Protein AF-A0A319D2I2-F1 (afdb_monomer)

Sequence (141 aa):
MMATMSGKRLFSTCRPLWHDNPLGLPRSGTPPSFPRRRGLPEKRKIRDVKKVVAVSSAKGGVGKSTIAVNLALAFARRGIRTGILDTDIFGPSIPTLLNLSGEPRLDDSALPPIPPSYPIPKSHPLSPPSPSLPQRNTHQT

Mean predicted aligned error: 19.26 Å

Foldseek 3Di:
DDDDDDDDDDDDPDDPPDDDDPPPFDPDDDGPPDPPPPDDPDDDDDPPDPDDDDQDDPDPPPCRLVVQLVVQLVCLLVVHPGDDDDPDPPDCTNCNVQVFDDDQDDDPPDGDDGDGPDDRPDDDPPDPPDPDDPDPPPDDD

Secondary structure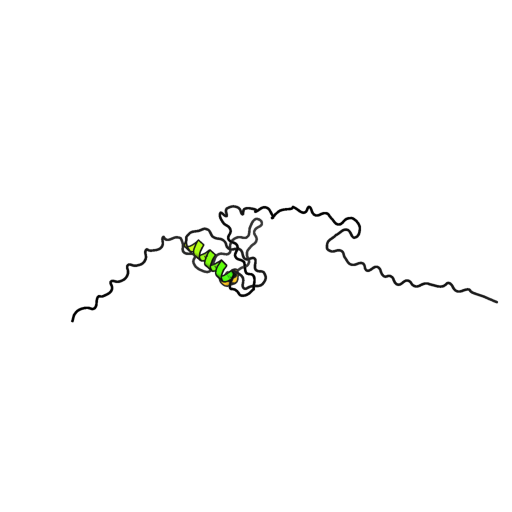 (DSSP, 8-state):
---PPPP--------------TT---SSSSPP------SSPP-PPPTT-S-------SSTTS-HHHHHHHHHHHHHHTT---------TTSS-HHHHTT--S----BTTB-PPPPPSS--------PPPPPPPP-------

Organism: NCBI:txid1448320

Radius of gyration: 33.55 Å; Cα contacts (8 Å, |Δi|>4): 54; chains: 1; bounding box: 44×50×142 Å

InterPro domains:
  IPR027417 P-loop containing nucleoside triphosphate hydrolase [G3DSA:3.40.50.300] (39-136)
  IPR027417 P-loop containing nucleoside triphosphate hydrolase [SSF52540] (50-116)
  IPR033756 Flagellum site-determining protein YlxH/ Fe-S cluster assembling factor NBP35 [PF10609] (49-113)
  IPR044304 Iron-sulfur protein NUBPL-like [PTHR42961] (31-109)

pLDDT: mean 70.35, std 15.71, range [40.59, 94.56]

Solvent-accessible surface area (backbone atoms only — not comparable to full-atom values): 10583 Å² total; per-residue (Å²): 139,88,83,87,82,83,82,86,79,82,85,78,88,79,75,82,83,83,69,86,64,94,77,71,68,78,93,70,77,84,75,84,80,70,81,76,71,87,66,80,80,78,85,77,79,59,84,99,55,93,77,85,85,88,87,84,74,98,60,86,89,77,49,64,62,60,51,52,51,52,52,45,50,54,41,41,75,71,71,42,94,66,86,85,83,82,84,68,92,87,58,87,41,61,48,66,80,51,61,48,80,81,79,78,56,75,50,103,86,48,71,62,81,80,75,67,72,59,87,73,80,72,90,63,78,77,74,74,79,76,80,76,76,79,78,77,78,89,72,89,133

Structure (mmCIF, N/CA/C/O backbone):
data_AF-A0A319D2I2-F1
#
_entry.id   AF-A0A319D2I2-F1
#
loop_
_atom_site.group_PDB
_atom_site.id
_atom_site.type_symbol
_atom_site.label_atom_id
_atom_site.label_alt_id
_atom_site.label_comp_id
_atom_site.label_asym_id
_atom_site.label_entity_id
_atom_site.label_seq_id
_atom_site.pdbx_PDB_ins_code
_atom_site.Cartn_x
_atom_site.Cartn_y
_atom_site.Cartn_z
_atom_site.occupancy
_atom_site.B_iso_or_equiv
_atom_site.auth_seq_id
_atom_site.auth_comp_id
_atom_site.auth_asym_id
_atom_site.auth_atom_id
_atom_site.pdbx_PDB_model_num
ATOM 1 N N . MET A 1 1 ? 8.735 19.298 -93.377 1.00 40.59 1 MET A N 1
ATOM 2 C CA . MET A 1 1 ? 9.720 19.709 -92.356 1.00 40.59 1 MET A CA 1
ATOM 3 C C . MET A 1 1 ? 8.950 19.975 -91.063 1.00 40.59 1 MET A C 1
ATOM 5 O O . MET A 1 1 ? 8.310 21.009 -90.950 1.00 40.59 1 MET A O 1
ATOM 9 N N . MET A 1 2 ? 8.868 18.976 -90.175 1.00 43.06 2 MET A N 1
ATOM 10 C CA . MET A 1 2 ? 8.217 19.079 -88.857 1.00 43.06 2 MET A CA 1
ATOM 11 C C . MET A 1 2 ? 9.196 19.702 -87.859 1.00 43.06 2 MET A C 1
ATOM 13 O O . MET A 1 2 ? 10.338 19.257 -87.784 1.00 43.06 2 MET A O 1
ATOM 17 N N . ALA A 1 3 ? 8.735 20.656 -87.054 1.00 44.69 3 ALA A N 1
ATOM 18 C CA . ALA A 1 3 ? 9.414 21.063 -85.830 1.00 44.69 3 ALA A CA 1
ATOM 19 C C . ALA A 1 3 ? 8.401 21.050 -84.678 1.00 44.69 3 ALA A C 1
ATOM 21 O O . ALA A 1 3 ? 7.602 21.965 -84.502 1.00 44.69 3 ALA A O 1
ATOM 22 N N . THR A 1 4 ? 8.415 19.962 -83.915 1.00 49.41 4 THR A N 1
ATOM 23 C CA . THR A 1 4 ? 7.757 19.824 -82.613 1.00 49.41 4 THR A CA 1
ATOM 24 C C . THR A 1 4 ? 8.596 20.522 -81.544 1.00 49.41 4 THR A C 1
ATOM 26 O O . THR A 1 4 ? 9.742 20.133 -81.323 1.00 49.41 4 THR A O 1
ATOM 29 N N . MET A 1 5 ? 8.039 21.518 -80.848 1.00 51.16 5 MET A N 1
ATOM 30 C CA . MET A 1 5 ? 8.652 22.091 -79.644 1.00 51.16 5 MET A CA 1
ATOM 31 C C . MET A 1 5 ? 8.089 21.432 -78.380 1.00 51.16 5 MET A C 1
ATOM 33 O O . MET A 1 5 ? 6.885 21.370 -78.147 1.00 51.16 5 MET A O 1
ATOM 37 N N . SER A 1 6 ? 9.028 20.915 -77.591 1.00 51.00 6 SER A N 1
ATOM 38 C CA . SER A 1 6 ? 8.889 20.097 -76.390 1.00 51.00 6 SER A CA 1
ATOM 39 C C . SER A 1 6 ? 8.367 20.883 -75.180 1.00 51.00 6 SER A C 1
ATOM 41 O O . SER A 1 6 ? 9.011 21.825 -74.718 1.00 51.00 6 SER A O 1
ATOM 43 N N . GLY A 1 7 ? 7.244 20.446 -74.602 1.00 52.62 7 GLY A N 1
ATOM 44 C CA . GLY A 1 7 ? 6.751 20.933 -73.311 1.00 52.62 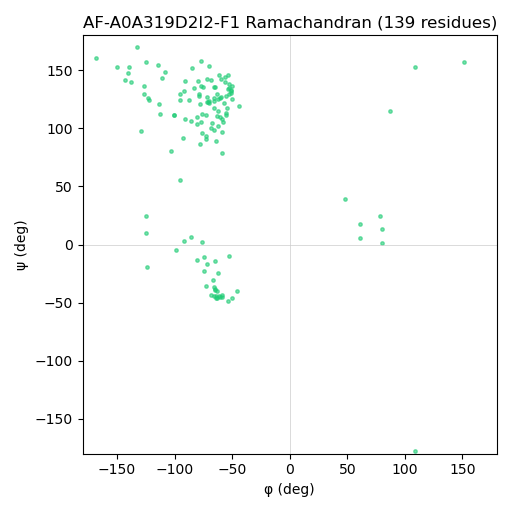7 GLY A CA 1
ATOM 45 C C . GLY A 1 7 ? 7.622 20.438 -72.151 1.00 52.62 7 GLY A C 1
ATOM 46 O O . GLY A 1 7 ? 7.797 19.234 -71.961 1.00 52.62 7 GLY A O 1
ATOM 47 N N . LYS A 1 8 ? 8.170 21.362 -71.356 1.00 59.19 8 LYS A N 1
ATOM 48 C CA . LYS A 1 8 ? 8.938 21.045 -70.142 1.00 59.19 8 LYS A CA 1
ATOM 49 C C . LYS A 1 8 ? 7.980 20.556 -69.050 1.00 59.19 8 LYS A C 1
ATOM 51 O O . LYS A 1 8 ? 7.192 21.340 -68.530 1.00 59.19 8 LYS A O 1
ATOM 56 N N . ARG A 1 9 ? 8.044 19.272 -68.686 1.00 56.75 9 ARG A N 1
ATOM 57 C CA . ARG A 1 9 ? 7.352 18.742 -67.498 1.00 56.75 9 ARG A CA 1
ATOM 58 C C . ARG A 1 9 ? 8.245 18.948 -66.278 1.00 56.75 9 ARG A C 1
ATOM 60 O O . ARG A 1 9 ? 9.247 18.258 -66.121 1.00 56.75 9 ARG A O 1
ATOM 67 N N . LEU A 1 10 ? 7.885 19.902 -65.426 1.00 59.59 10 LEU A N 1
ATOM 68 C CA . LEU A 1 10 ? 8.450 20.024 -64.085 1.00 59.59 10 LEU A CA 1
ATOM 69 C C . LEU A 1 10 ? 7.787 18.964 -63.199 1.00 59.59 10 LEU A C 1
ATOM 71 O O . LEU A 1 10 ? 6.616 19.084 -62.846 1.00 59.59 10 LEU A O 1
ATOM 75 N N . PHE A 1 11 ? 8.521 17.902 -62.876 1.00 57.56 11 PHE A N 1
ATOM 76 C CA . PHE A 1 11 ? 8.106 16.939 -61.861 1.00 57.56 11 PHE A CA 1
ATOM 77 C C . PHE A 1 11 ? 8.337 17.553 -60.476 1.00 57.56 11 PHE A C 1
ATOM 79 O O . PHE A 1 11 ? 9.475 17.768 -60.071 1.00 57.56 11 PHE A O 1
ATOM 86 N N . SER A 1 12 ? 7.251 17.836 -59.755 1.00 59.75 12 SER A N 1
ATOM 87 C CA . SER A 1 12 ? 7.278 18.182 -58.332 1.00 59.75 12 SER A CA 1
ATOM 88 C C . SER A 1 12 ? 6.879 16.950 -57.524 1.00 59.75 12 SER A C 1
ATOM 90 O O . SER A 1 12 ? 5.739 16.492 -57.593 1.00 59.75 12 SER A O 1
ATOM 92 N N . THR A 1 13 ? 7.825 16.379 -56.782 1.00 60.19 13 THR A N 1
ATOM 93 C CA . THR A 1 13 ? 7.612 15.217 -55.907 1.00 60.19 13 THR A CA 1
ATOM 94 C C . THR A 1 13 ? 7.348 15.650 -54.467 1.00 60.19 13 THR A C 1
ATOM 96 O O . THR A 1 13 ? 8.038 15.221 -53.547 1.00 60.19 13 THR A O 1
ATOM 99 N N . CYS A 1 14 ? 6.344 16.493 -54.237 1.00 53.41 14 CYS A N 1
ATOM 100 C CA . CYS A 1 14 ? 5.842 16.724 -52.883 1.00 53.41 14 CYS A CA 1
ATOM 101 C C . CYS A 1 14 ? 4.686 15.756 -52.619 1.00 53.41 14 CYS A C 1
ATOM 103 O O . CYS A 1 14 ? 3.532 16.047 -52.925 1.00 53.41 14 CYS A O 1
ATOM 105 N N . ARG A 1 15 ? 4.992 14.576 -52.065 1.00 54.59 15 ARG A N 1
ATOM 106 C CA . ARG A 1 15 ? 3.963 13.714 -51.468 1.00 54.59 15 ARG A CA 1
ATOM 107 C C . ARG A 1 15 ? 3.476 14.387 -50.178 1.00 54.59 15 ARG A C 1
ATOM 109 O O . ARG A 1 15 ? 4.303 14.604 -49.294 1.00 54.59 15 ARG A O 1
ATOM 116 N N . PRO A 1 16 ? 2.179 14.697 -50.020 1.00 58.34 16 PRO A N 1
ATOM 117 C CA . PRO A 1 16 ? 1.669 15.098 -48.719 1.00 58.34 16 PRO A CA 1
ATOM 118 C C . PRO A 1 16 ? 1.785 13.895 -47.773 1.00 58.34 16 PRO A C 1
ATOM 120 O O . PRO A 1 16 ? 1.208 12.838 -48.024 1.00 58.34 16 PRO A O 1
ATOM 123 N N . LEU A 1 17 ? 2.574 14.033 -46.707 1.00 59.16 17 LEU A N 1
ATOM 124 C CA . LEU A 1 17 ? 2.617 13.071 -45.608 1.00 59.16 17 LEU A CA 1
ATOM 125 C C . LEU A 1 17 ? 1.331 13.229 -44.794 1.00 59.16 17 LEU A C 1
ATOM 127 O O . LEU A 1 17 ? 1.230 14.048 -43.882 1.00 59.16 17 LEU A O 1
ATOM 131 N N . TRP A 1 18 ? 0.316 12.461 -45.179 1.00 57.84 18 TRP A N 1
ATOM 132 C CA . TRP A 1 18 ? -0.878 12.249 -44.376 1.00 57.84 18 TRP A CA 1
ATOM 133 C C . TRP A 1 18 ? -0.516 11.266 -43.267 1.00 57.84 18 TRP A C 1
ATOM 135 O O . TRP A 1 18 ? -0.500 10.059 -43.480 1.00 57.84 18 TRP A O 1
ATOM 145 N N . HIS A 1 19 ? -0.185 11.781 -42.090 1.00 69.25 19 HIS A N 1
ATOM 146 C CA . HIS A 1 19 ? -0.214 10.970 -40.879 1.00 69.25 19 HIS A CA 1
ATOM 147 C C . HIS A 1 19 ? -1.590 11.087 -40.235 1.00 69.25 19 HIS A C 1
ATOM 149 O O . HIS A 1 19 ? -2.191 12.170 -40.216 1.00 69.25 19 HIS A O 1
ATOM 155 N N . ASP A 1 20 ? -2.093 9.974 -39.711 1.00 70.88 20 ASP A N 1
ATOM 156 C CA . ASP A 1 20 ? -3.303 9.979 -38.903 1.00 70.88 20 ASP A CA 1
ATOM 157 C C . ASP A 1 20 ? -3.106 10.870 -37.676 1.00 70.88 20 ASP A C 1
ATOM 159 O O . ASP A 1 20 ? -2.019 10.961 -37.106 1.00 70.88 20 ASP A O 1
ATOM 163 N N . ASN A 1 21 ? -4.162 11.591 -37.304 1.00 71.88 21 ASN A N 1
ATOM 164 C CA . ASN A 1 21 ? -4.186 12.463 -36.136 1.00 71.88 21 ASN A CA 1
ATOM 165 C C . ASN A 1 21 ? -4.964 11.749 -35.021 1.00 71.88 21 ASN A C 1
ATOM 167 O O . ASN A 1 21 ? -6.150 12.039 -34.844 1.00 71.88 21 ASN A O 1
ATOM 171 N N . PRO A 1 22 ? -4.339 10.811 -34.280 1.00 64.00 22 PRO A N 1
ATOM 172 C CA . PRO A 1 22 ? -5.043 9.969 -33.310 1.00 64.00 22 PRO A CA 1
ATOM 173 C C . PRO A 1 22 ? -5.614 10.769 -32.133 1.00 64.00 22 PRO A C 1
ATOM 175 O O . PRO A 1 22 ? -6.443 10.265 -31.386 1.00 64.00 22 PRO A O 1
ATOM 178 N N . LEU A 1 23 ? -5.177 12.020 -31.967 1.00 68.69 23 LEU A N 1
ATOM 179 C CA . LEU A 1 23 ? -5.608 12.912 -30.895 1.00 68.69 23 LEU A CA 1
ATOM 180 C C . LEU A 1 23 ? -6.696 13.902 -31.335 1.00 68.69 23 LEU A C 1
ATOM 182 O O . LEU A 1 23 ? -7.180 14.667 -30.505 1.00 68.69 23 LEU A O 1
ATOM 186 N N . GLY A 1 24 ? -7.060 13.932 -32.623 1.00 67.88 24 GLY A N 1
ATOM 187 C CA . GLY A 1 24 ? -8.126 14.799 -33.138 1.00 67.88 24 GLY A CA 1
ATOM 188 C C . GLY A 1 24 ? -7.879 16.304 -32.964 1.00 67.88 24 GLY A C 1
ATOM 189 O O . GLY A 1 24 ? -8.817 17.092 -33.041 1.00 67.88 24 GLY A O 1
ATOM 190 N N . LEU A 1 25 ? -6.635 16.727 -32.717 1.00 76.00 25 LEU A N 1
ATOM 191 C CA . LEU A 1 25 ? -6.307 18.136 -32.500 1.00 76.00 25 LEU A CA 1
ATOM 192 C C . LEU A 1 25 ? -6.408 18.934 -33.814 1.00 76.00 25 LEU A C 1
ATOM 194 O O . LEU A 1 25 ? -6.024 18.417 -34.866 1.00 76.00 25 LEU A O 1
ATOM 198 N N . PRO A 1 26 ? -6.893 20.188 -33.793 1.00 75.06 26 PRO A N 1
ATOM 199 C CA . PRO A 1 26 ? -6.988 21.001 -35.002 1.00 75.06 26 PRO A CA 1
ATOM 200 C C . PRO A 1 26 ? -5.597 21.214 -35.623 1.00 75.06 26 PRO A C 1
ATOM 202 O O . PRO A 1 26 ? -4.670 21.657 -34.951 1.00 75.06 26 PRO A O 1
ATOM 205 N N . ARG A 1 27 ? -5.447 20.876 -36.914 1.00 69.50 27 ARG A N 1
ATOM 206 C CA . ARG A 1 27 ? -4.170 20.976 -37.659 1.00 69.50 27 ARG A CA 1
ATOM 207 C C . ARG A 1 27 ? -3.763 22.423 -37.968 1.00 69.50 27 ARG A C 1
ATOM 209 O O . ARG A 1 27 ? -2.609 22.677 -38.294 1.00 69.50 27 ARG A O 1
ATOM 216 N N . SER A 1 28 ? -4.700 23.361 -37.869 1.00 74.69 28 SER A N 1
ATOM 217 C CA . SER A 1 28 ? -4.482 24.799 -38.004 1.00 74.69 28 SER A CA 1
ATOM 218 C C . SER A 1 28 ? -5.492 25.566 -37.146 1.00 74.69 28 SER A C 1
ATOM 220 O O . SER A 1 28 ? -6.585 25.070 -36.865 1.00 74.69 28 SER A O 1
ATOM 222 N N . GLY A 1 29 ? -5.113 26.769 -36.711 1.00 73.94 29 GLY A N 1
ATOM 223 C CA . GLY A 1 29 ? -5.906 27.616 -35.816 1.00 73.94 29 GLY A CA 1
ATOM 224 C C . GLY A 1 29 ? -5.323 27.722 -34.406 1.00 73.94 29 GLY A C 1
ATOM 225 O O . GLY A 1 29 ? -4.243 27.209 -34.111 1.00 73.94 29 GLY A O 1
ATOM 226 N N . THR A 1 30 ? -6.034 28.437 -33.535 1.00 72.38 30 THR A N 1
ATOM 227 C CA . THR A 1 30 ? -5.647 28.613 -32.133 1.00 72.38 30 THR A CA 1
ATOM 228 C C . THR A 1 30 ? -5.712 27.257 -31.420 1.00 72.38 30 THR A C 1
ATOM 230 O O . THR A 1 30 ? -6.759 26.607 -31.482 1.00 72.38 30 THR A O 1
ATOM 233 N N . PRO A 1 31 ? -4.641 26.800 -30.744 1.00 72.62 31 PRO A N 1
ATOM 234 C CA . PRO A 1 31 ? -4.680 25.548 -29.997 1.00 72.62 31 PRO A CA 1
ATOM 235 C C . PRO A 1 31 ? -5.822 25.584 -28.970 1.00 72.62 31 PRO A C 1
ATOM 237 O O . PRO A 1 31 ? -6.089 26.652 -28.406 1.00 72.62 31 PRO A O 1
ATOM 240 N N . PRO A 1 32 ? -6.504 24.449 -28.715 1.00 71.00 32 PRO A N 1
ATOM 241 C CA . PRO A 1 32 ? -7.593 24.405 -27.752 1.00 71.00 32 PRO A CA 1
ATOM 242 C C . PRO A 1 32 ? -7.101 24.940 -26.407 1.00 71.00 32 PRO A C 1
ATOM 244 O O . PRO A 1 32 ? -6.169 24.409 -25.798 1.00 71.00 32 PRO A O 1
ATOM 247 N N . SER A 1 33 ? -7.715 26.037 -25.962 1.00 69.94 33 SER A N 1
ATOM 248 C CA . SER A 1 33 ? -7.442 26.615 -24.654 1.00 69.94 33 SER A CA 1
ATOM 249 C C . SER A 1 33 ? -8.076 25.707 -23.613 1.00 69.94 33 SER A C 1
ATOM 251 O O . SER A 1 33 ? -9.263 25.814 -23.301 1.00 69.94 33 SER A O 1
ATOM 253 N N . PHE A 1 34 ? -7.292 24.766 -23.092 1.00 74.38 34 PHE A N 1
ATOM 254 C CA . PHE A 1 34 ? -7.683 24.065 -21.883 1.00 74.38 34 PHE A CA 1
ATOM 255 C C . PHE A 1 34 ? -7.781 25.111 -20.775 1.00 74.38 34 PHE A C 1
ATOM 257 O O . PHE A 1 34 ? -6.800 25.833 -20.554 1.00 74.38 34 PHE A O 1
ATOM 264 N N . PRO A 1 35 ? -8.919 25.222 -20.067 1.00 71.12 35 PRO A N 1
ATOM 265 C CA . PRO A 1 35 ? -8.998 26.109 -18.925 1.00 71.12 35 PRO A CA 1
ATOM 266 C C . PRO A 1 35 ? -7.919 25.659 -17.942 1.00 71.12 35 PRO A C 1
ATOM 268 O O . PRO A 1 35 ? -8.048 24.620 -17.292 1.00 71.12 35 PRO A O 1
ATOM 271 N N . ARG A 1 36 ? -6.823 26.425 -17.851 1.00 66.12 36 ARG A N 1
ATOM 272 C CA . ARG A 1 36 ? -5.837 26.268 -16.784 1.00 66.12 36 ARG A CA 1
ATOM 273 C C . ARG A 1 36 ? -6.575 26.605 -15.502 1.00 66.12 36 ARG A C 1
ATOM 275 O O . ARG A 1 36 ? -6.614 27.765 -15.094 1.00 66.12 36 ARG A O 1
ATOM 282 N N . ARG A 1 37 ? -7.191 25.599 -14.880 1.00 67.12 37 ARG A N 1
ATOM 283 C CA . ARG A 1 37 ? -7.627 25.680 -13.491 1.00 67.12 37 ARG A CA 1
ATOM 284 C C . ARG A 1 37 ? -6.364 25.973 -12.685 1.00 67.12 37 ARG A C 1
ATOM 286 O O . ARG A 1 37 ? -5.554 25.088 -12.435 1.00 67.12 37 ARG A O 1
ATOM 293 N N . ARG A 1 38 ? -6.140 27.255 -12.389 1.00 64.44 38 ARG A N 1
ATOM 294 C CA . ARG A 1 38 ? -5.078 27.717 -11.499 1.00 64.44 38 ARG A CA 1
ATOM 295 C C . ARG A 1 38 ? -5.446 27.227 -10.104 1.00 64.44 38 ARG A C 1
ATOM 297 O O . ARG A 1 38 ? -6.373 27.749 -9.499 1.00 64.44 38 ARG A O 1
ATOM 304 N N . GLY A 1 39 ? -4.764 26.189 -9.640 1.00 73.00 39 GLY A N 1
ATOM 305 C CA . GLY A 1 39 ? -4.970 25.618 -8.314 1.00 73.00 39 GLY A CA 1
ATOM 306 C C . GLY A 1 39 ? -4.638 24.133 -8.280 1.00 73.00 39 GLY A C 1
ATOM 307 O O . GLY A 1 39 ? -4.649 23.459 -9.310 1.00 73.00 39 GLY A O 1
ATOM 308 N N . LEU A 1 40 ? -4.338 23.623 -7.086 1.00 77.62 40 LEU A N 1
ATOM 309 C CA . LEU A 1 40 ? -4.278 22.179 -6.883 1.00 77.62 40 LEU A CA 1
ATOM 310 C C . LEU A 1 40 ? -5.664 21.574 -7.169 1.00 77.62 40 LEU A C 1
ATOM 312 O O . LEU A 1 40 ? -6.678 22.217 -6.877 1.00 77.62 40 LEU A O 1
ATOM 316 N N . PRO A 1 41 ? -5.732 20.351 -7.723 1.00 76.44 41 PRO A N 1
ATOM 317 C CA . PRO A 1 41 ? -6.995 19.647 -7.884 1.00 76.44 41 PRO A CA 1
ATOM 318 C C . PRO A 1 41 ? -7.731 19.581 -6.544 1.00 76.44 41 PRO A C 1
ATOM 320 O O . PRO A 1 41 ? -7.142 19.295 -5.500 1.00 76.44 41 PRO A O 1
ATOM 323 N N . GLU A 1 42 ? -9.030 19.871 -6.579 1.00 79.50 42 GLU A N 1
ATOM 324 C CA . GLU A 1 42 ? -9.867 19.852 -5.388 1.00 79.50 42 GLU A CA 1
ATOM 325 C C . GLU A 1 42 ? -9.848 18.449 -4.771 1.00 79.50 42 GLU A C 1
ATOM 327 O O . GLU A 1 42 ? -10.090 17.446 -5.452 1.00 79.50 42 GLU A O 1
ATOM 332 N N . LYS A 1 43 ? -9.528 18.369 -3.475 1.00 78.00 43 LYS A N 1
ATOM 333 C CA . LYS A 1 43 ? -9.429 17.095 -2.763 1.00 78.00 43 LYS A CA 1
ATOM 334 C C . LYS A 1 43 ? -10.808 16.445 -2.684 1.00 78.00 43 LYS A C 1
ATOM 336 O O . LYS A 1 43 ? -11.601 16.742 -1.791 1.00 78.00 43 LYS A O 1
ATOM 341 N N . ARG A 1 44 ? -11.071 15.500 -3.583 1.00 83.62 44 ARG A N 1
ATOM 342 C CA . ARG A 1 44 ? -12.271 14.663 -3.532 1.00 83.62 44 ARG A CA 1
ATOM 343 C C . ARG A 1 44 ? -12.172 13.707 -2.348 1.00 83.62 44 ARG A C 1
ATOM 345 O O . ARG A 1 44 ? -11.206 12.957 -2.217 1.00 83.62 44 ARG A O 1
ATOM 352 N N . LYS A 1 45 ? -13.169 13.750 -1.465 1.00 86.06 45 LYS A N 1
ATOM 353 C CA . LYS A 1 45 ? -13.287 12.788 -0.367 1.00 86.06 45 LYS A CA 1
ATOM 354 C C . LYS A 1 45 ? -13.775 11.456 -0.927 1.00 86.06 45 LYS A C 1
ATOM 356 O O . LYS A 1 45 ? -14.716 11.421 -1.715 1.00 86.06 45 LYS A O 1
ATOM 361 N N . ILE A 1 46 ? -13.150 10.370 -0.489 1.00 88.12 46 ILE A N 1
ATOM 362 C CA . ILE A 1 46 ? -13.661 9.023 -0.729 1.00 88.12 46 ILE A CA 1
ATOM 363 C C . ILE A 1 46 ? -14.787 8.793 0.287 1.00 88.12 46 ILE A C 1
ATOM 365 O O . ILE A 1 46 ? -14.605 9.073 1.476 1.00 88.12 46 ILE A O 1
ATOM 369 N N . ARG A 1 47 ? -15.958 8.346 -0.183 1.00 88.50 47 ARG A N 1
ATOM 370 C CA . ARG A 1 47 ? -17.109 8.045 0.686 1.00 88.50 47 ARG A CA 1
ATOM 371 C C . ARG A 1 47 ? -16.697 7.023 1.750 1.00 88.50 47 ARG A C 1
ATOM 373 O O . ARG A 1 47 ? -15.896 6.139 1.473 1.00 88.50 47 ARG A O 1
ATOM 380 N N . ASP A 1 48 ? -17.177 7.211 2.977 1.00 89.00 48 ASP A N 1
ATOM 381 C CA . ASP A 1 48 ? -16.923 6.344 4.141 1.00 89.00 48 ASP A CA 1
ATOM 382 C C . ASP A 1 48 ? -15.455 6.182 4.591 1.00 89.00 48 ASP A C 1
ATOM 384 O O . ASP A 1 48 ? -15.170 5.471 5.561 1.00 89.00 48 ASP A O 1
ATOM 388 N N . VAL A 1 49 ? -14.511 6.909 3.981 1.00 92.44 49 VAL A N 1
ATOM 389 C CA . VAL A 1 49 ? -13.092 6.903 4.360 1.00 92.44 49 VAL A CA 1
ATOM 390 C C . VAL A 1 49 ? -12.757 8.137 5.196 1.00 92.44 49 VAL A C 1
ATOM 392 O O . VAL A 1 49 ? -12.706 9.266 4.709 1.00 92.44 49 VAL A O 1
ATOM 395 N N . LYS A 1 50 ? -12.468 7.921 6.485 1.00 92.50 50 LYS A N 1
ATOM 396 C CA . LYS A 1 50 ? -12.124 9.004 7.426 1.00 92.50 50 LYS A CA 1
ATOM 397 C C . LYS A 1 50 ? -10.731 9.594 7.184 1.00 92.50 50 LYS A C 1
ATOM 399 O O . LYS A 1 50 ? -10.519 10.785 7.420 1.00 92.50 50 LYS A O 1
ATOM 404 N N . LYS A 1 51 ? -9.761 8.764 6.786 1.00 92.88 51 LYS A N 1
ATOM 405 C CA . LYS A 1 51 ? -8.343 9.129 6.637 1.00 92.88 51 LYS A CA 1
ATOM 406 C C . LYS A 1 51 ? -7.742 8.415 5.429 1.00 92.88 51 LYS A C 1
ATOM 408 O O . LYS A 1 51 ? -8.042 7.253 5.197 1.00 92.88 51 LYS A O 1
ATOM 413 N N . VAL A 1 52 ? -6.877 9.120 4.702 1.00 92.75 52 VAL A N 1
ATOM 414 C CA . VAL A 1 52 ? -6.107 8.591 3.569 1.00 92.75 52 VAL A CA 1
ATOM 415 C C . VAL A 1 52 ? -4.634 8.818 3.876 1.00 92.75 52 VAL A C 1
ATOM 417 O O . VAL A 1 52 ? -4.246 9.948 4.178 1.00 92.75 52 VAL A O 1
ATOM 420 N N . VAL A 1 53 ? -3.840 7.752 3.817 1.00 93.19 53 VAL A N 1
ATOM 421 C CA . VAL A 1 53 ? -2.386 7.786 3.999 1.00 93.19 53 VAL A CA 1
ATOM 422 C C . VAL A 1 53 ? -1.753 7.412 2.667 1.00 93.19 53 VAL A C 1
ATOM 424 O O . VAL A 1 53 ? -2.028 6.338 2.141 1.00 93.19 53 VAL A O 1
ATOM 427 N N . ALA A 1 54 ? -0.938 8.307 2.114 1.00 92.81 54 ALA A N 1
ATOM 428 C CA . ALA A 1 54 ? -0.196 8.051 0.887 1.00 92.81 54 ALA A CA 1
ATOM 429 C C . ALA A 1 54 ? 1.213 7.565 1.236 1.00 92.81 54 ALA A C 1
ATOM 431 O O . ALA A 1 54 ? 1.909 8.207 2.023 1.00 92.81 54 ALA A O 1
ATOM 432 N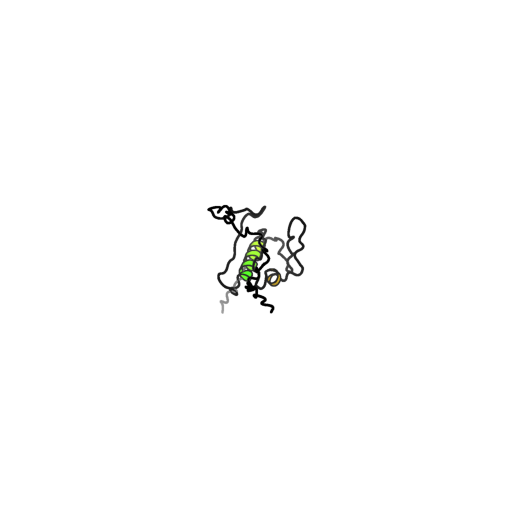 N . VAL A 1 55 ? 1.629 6.447 0.642 1.00 90.94 55 VAL A N 1
ATOM 433 C CA . VAL A 1 55 ? 2.979 5.894 0.788 1.00 90.94 55 VAL A CA 1
ATOM 434 C C . VAL A 1 55 ? 3.677 6.019 -0.567 1.00 90.94 55 VAL A C 1
ATOM 436 O O . VAL A 1 55 ? 3.270 5.377 -1.531 1.00 90.94 55 VAL A O 1
ATOM 439 N N . SER A 1 56 ? 4.707 6.865 -0.658 1.00 91.69 56 SER A N 1
ATOM 440 C CA . SER A 1 56 ? 5.477 7.128 -1.886 1.00 91.69 56 SER A CA 1
ATOM 441 C C . SER A 1 56 ? 6.980 6.882 -1.671 1.00 91.69 56 SER A C 1
ATOM 443 O O . SER A 1 56 ? 7.469 6.888 -0.542 1.00 91.69 56 SER A O 1
ATOM 445 N N . SER A 1 57 ? 7.722 6.618 -2.752 1.00 89.00 57 SER A N 1
ATOM 446 C CA . SER A 1 57 ? 9.186 6.517 -2.740 1.00 89.00 57 SER 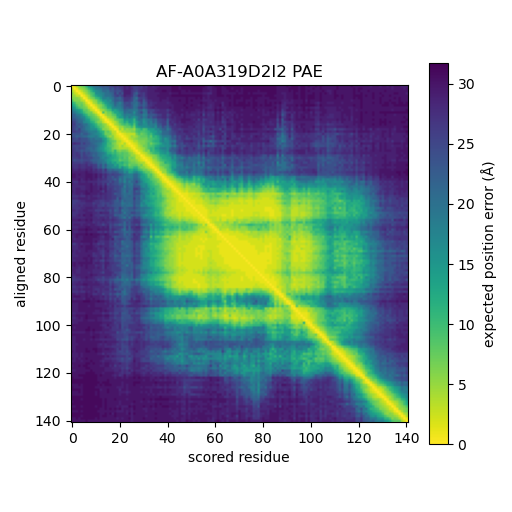A CA 1
ATOM 447 C C . SER A 1 57 ? 9.772 7.162 -3.987 1.00 89.00 57 SER A C 1
ATOM 449 O O . SER A 1 57 ? 9.168 7.117 -5.054 1.00 89.00 57 SER A O 1
ATOM 451 N N . ALA A 1 58 ? 10.967 7.743 -3.859 1.00 87.69 58 ALA A N 1
ATOM 452 C CA . ALA A 1 58 ? 11.673 8.371 -4.978 1.00 87.69 58 ALA A CA 1
ATOM 453 C C . ALA A 1 58 ? 12.415 7.362 -5.878 1.00 87.69 58 ALA A C 1
ATOM 455 O O . ALA A 1 58 ? 12.857 7.710 -6.968 1.00 87.69 58 ALA A O 1
ATOM 456 N N . LYS A 1 59 ? 12.573 6.113 -5.421 1.00 85.19 59 LYS A N 1
ATOM 457 C CA . LYS A 1 59 ? 13.319 5.053 -6.112 1.00 85.19 59 LYS A CA 1
ATOM 458 C C . LYS A 1 59 ? 12.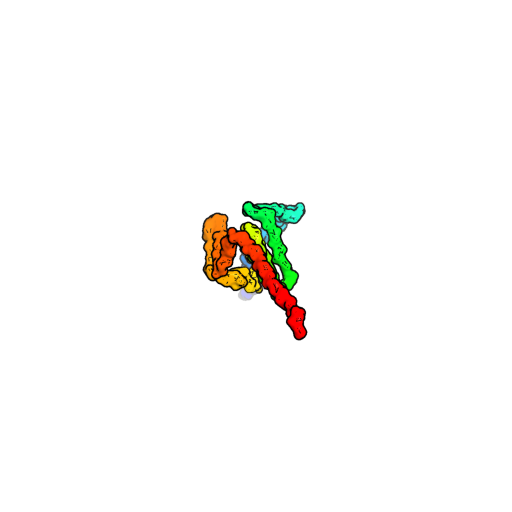599 3.708 -5.995 1.00 85.19 59 LYS A C 1
ATOM 460 O O . LYS A 1 59 ? 11.872 3.472 -5.023 1.00 85.19 59 LYS A O 1
ATOM 465 N N . GLY A 1 60 ? 12.818 2.831 -6.976 1.00 83.06 60 GLY A N 1
ATOM 466 C CA . GLY A 1 60 ? 12.395 1.429 -6.934 1.00 83.06 60 GLY A CA 1
ATOM 467 C C . GLY 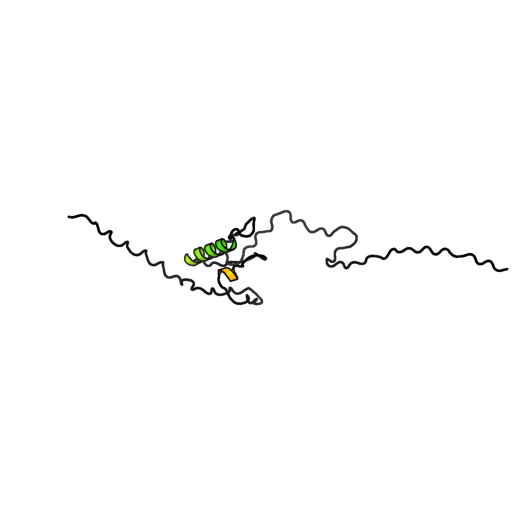A 1 60 ? 13.207 0.606 -5.927 1.00 83.06 60 GLY A C 1
ATOM 468 O O . GLY A 1 60 ? 14.343 0.950 -5.606 1.00 83.06 60 GLY A O 1
ATOM 469 N N . GLY A 1 61 ? 12.618 -0.473 -5.407 1.00 82.25 61 GLY A N 1
ATOM 470 C CA . GLY A 1 61 ? 13.312 -1.433 -4.535 1.00 82.25 61 GLY A CA 1
ATOM 471 C C . GLY A 1 61 ? 13.464 -1.034 -3.061 1.00 82.25 61 GLY A C 1
ATOM 472 O O . GLY A 1 61 ? 13.994 -1.813 -2.284 1.00 82.25 61 GLY A O 1
ATOM 473 N N . VAL A 1 62 ? 12.958 0.126 -2.630 1.00 88.44 62 VAL A N 1
ATOM 474 C CA . VAL A 1 62 ? 13.066 0.576 -1.222 1.00 88.44 62 VAL A CA 1
ATOM 475 C C . VAL A 1 62 ? 12.097 -0.122 -0.251 1.00 88.44 62 VAL A C 1
ATOM 477 O O . VAL A 1 62 ? 12.021 0.247 0.915 1.00 88.44 62 VAL A O 1
ATOM 480 N N . GLY A 1 63 ? 11.298 -1.085 -0.723 1.00 88.38 63 GLY A N 1
ATOM 481 C CA . GLY A 1 63 ? 10.321 -1.797 0.113 1.00 88.38 63 GLY A CA 1
ATOM 482 C C . GLY A 1 63 ? 9.026 -1.024 0.393 1.00 88.38 63 GLY A C 1
ATOM 483 O O . GLY A 1 63 ? 8.347 -1.287 1.382 1.00 88.38 63 GLY A O 1
ATOM 484 N N . LYS A 1 64 ? 8.654 -0.075 -0.472 1.00 91.69 64 LYS A N 1
ATOM 485 C CA . LYS A 1 64 ? 7.461 0.767 -0.302 1.00 91.69 64 LYS A CA 1
ATOM 486 C C . LYS A 1 64 ? 6.169 -0.041 -0.091 1.00 91.69 64 LYS A C 1
ATOM 488 O O . LYS A 1 64 ? 5.435 0.213 0.861 1.00 91.69 64 LYS A O 1
ATOM 493 N N . SER A 1 65 ? 5.932 -1.047 -0.933 1.00 88.44 65 SER A N 1
ATOM 494 C CA . SER A 1 65 ? 4.759 -1.927 -0.853 1.00 88.44 65 SER A CA 1
ATOM 495 C C . SER A 1 65 ? 4.778 -2.771 0.425 1.00 88.44 65 SER A C 1
ATOM 497 O O . SER A 1 65 ? 3.750 -2.928 1.080 1.00 88.44 65 SER A O 1
ATOM 499 N N . THR A 1 66 ? 5.962 -3.214 0.863 1.00 90.06 66 THR A N 1
ATOM 500 C CA . THR A 1 66 ? 6.153 -3.920 2.139 1.00 90.06 66 THR A CA 1
ATOM 501 C C . THR A 1 66 ? 5.739 -3.056 3.328 1.00 90.06 66 THR A C 1
ATOM 503 O O . THR A 1 66 ? 5.033 -3.526 4.223 1.00 90.06 66 THR A O 1
ATOM 506 N N . ILE A 1 67 ? 6.140 -1.783 3.340 1.00 92.25 67 ILE A N 1
ATOM 507 C CA . ILE A 1 67 ? 5.757 -0.838 4.397 1.00 92.25 67 ILE A CA 1
ATOM 508 C C . ILE A 1 67 ? 4.248 -0.571 4.352 1.00 92.25 67 ILE A C 1
ATOM 510 O O . ILE A 1 67 ? 3.594 -0.607 5.394 1.00 92.25 67 ILE A O 1
ATOM 514 N N . ALA A 1 68 ? 3.680 -0.356 3.161 1.00 92.56 68 ALA A N 1
ATOM 515 C CA . ALA A 1 68 ? 2.249 -0.107 2.991 1.00 92.56 68 ALA A CA 1
ATOM 516 C C . ALA A 1 68 ? 1.391 -1.269 3.526 1.00 92.56 68 ALA A C 1
ATOM 518 O O . ALA A 1 68 ? 0.440 -1.040 4.277 1.00 92.56 68 ALA A O 1
ATOM 519 N N . VAL A 1 69 ? 1.766 -2.514 3.215 1.00 92.06 69 VAL A N 1
ATOM 520 C CA . VAL A 1 69 ? 1.081 -3.721 3.705 1.00 92.06 69 VAL A CA 1
ATOM 521 C C . VAL A 1 69 ? 1.179 -3.852 5.225 1.00 92.06 69 VAL A C 1
ATOM 523 O O . VAL A 1 69 ? 0.167 -4.082 5.889 1.00 92.06 69 VAL A O 1
ATOM 526 N N . ASN A 1 70 ? 2.367 -3.658 5.804 1.00 93.50 70 ASN A N 1
ATOM 527 C CA . ASN A 1 70 ? 2.544 -3.752 7.256 1.00 93.50 70 ASN A CA 1
ATOM 528 C C . ASN A 1 70 ? 1.764 -2.670 8.009 1.00 93.50 70 ASN A C 1
ATOM 530 O O . ASN A 1 70 ? 1.175 -2.950 9.055 1.00 93.50 70 ASN A O 1
ATOM 534 N N . LEU A 1 71 ? 1.706 -1.453 7.464 1.00 94.50 71 LEU A N 1
ATOM 535 C CA . LEU A 1 71 ? 0.902 -0.376 8.030 1.00 94.50 71 LEU A CA 1
ATOM 536 C C . LEU A 1 71 ? -0.592 -0.729 8.015 1.00 94.50 71 LEU A C 1
ATOM 538 O O . LEU A 1 71 ? -1.273 -0.576 9.031 1.00 94.50 71 LEU A O 1
ATOM 542 N N . ALA A 1 72 ? -1.088 -1.254 6.891 1.00 92.38 72 ALA A N 1
ATOM 543 C CA . ALA A 1 72 ? -2.478 -1.677 6.768 1.00 92.38 72 ALA A CA 1
ATOM 544 C C . ALA A 1 72 ? -2.825 -2.794 7.768 1.00 92.38 72 ALA A C 1
ATOM 546 O O . ALA A 1 72 ? -3.842 -2.714 8.463 1.00 92.38 72 ALA A O 1
ATOM 547 N N . LEU A 1 73 ? -1.947 -3.792 7.911 1.00 92.44 73 LEU A N 1
ATOM 548 C CA . LEU A 1 73 ? -2.123 -4.884 8.867 1.00 92.44 73 LEU A CA 1
ATOM 549 C C . LEU A 1 73 ? -2.089 -4.391 10.321 1.00 92.44 73 LEU A C 1
ATOM 551 O O . LEU A 1 73 ? -2.884 -4.845 11.144 1.00 92.44 73 LEU A O 1
ATOM 555 N N . ALA A 1 74 ? -1.210 -3.443 10.650 1.00 94.56 74 ALA A N 1
ATOM 556 C CA . ALA A 1 74 ? -1.147 -2.848 11.983 1.00 94.56 74 ALA A CA 1
ATOM 557 C C . ALA A 1 74 ? -2.440 -2.095 12.341 1.00 94.56 74 ALA A C 1
ATOM 559 O O . ALA A 1 74 ? -2.930 -2.213 13.467 1.00 94.56 74 ALA A O 1
ATOM 560 N N . PHE A 1 75 ? -3.030 -1.362 11.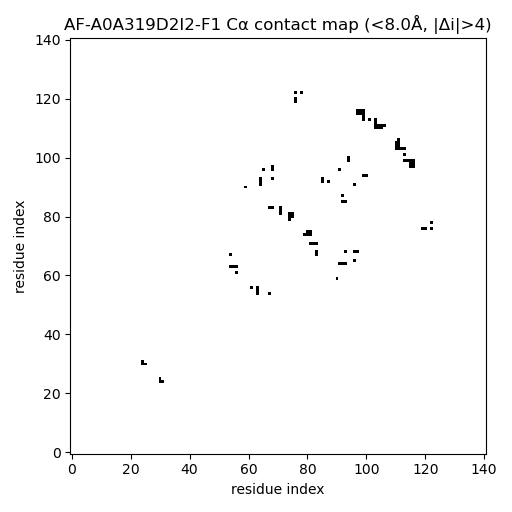393 1.00 94.19 75 PHE A N 1
ATOM 561 C CA . PHE A 1 75 ? -4.323 -0.704 11.597 1.00 94.19 75 PHE A CA 1
ATOM 562 C C . PHE A 1 75 ? -5.472 -1.703 11.727 1.00 94.19 75 PHE A C 1
ATOM 564 O O . PHE A 1 75 ? -6.284 -1.573 12.647 1.00 94.19 75 PHE A O 1
ATOM 571 N N . ALA A 1 76 ? -5.504 -2.735 10.883 1.00 91.25 76 ALA A N 1
ATOM 572 C CA . ALA A 1 76 ? -6.495 -3.802 10.979 1.00 91.25 76 ALA A CA 1
ATOM 573 C C . ALA A 1 76 ? -6.431 -4.521 12.340 1.00 91.25 76 ALA A C 1
ATOM 575 O O . ALA A 1 76 ? -7.460 -4.702 12.988 1.00 91.25 76 ALA A O 1
ATOM 576 N N . ARG A 1 77 ? -5.224 -4.836 12.837 1.00 91.19 77 ARG A N 1
ATOM 577 C CA . ARG A 1 77 ? -5.003 -5.438 14.169 1.00 91.19 77 ARG A CA 1
ATOM 578 C C . ARG A 1 77 ? -5.465 -4.553 15.329 1.00 91.19 77 ARG A C 1
ATOM 580 O O . ARG A 1 77 ? -5.781 -5.069 16.394 1.00 91.19 77 ARG A O 1
ATOM 587 N N . ARG A 1 78 ? -5.529 -3.235 15.132 1.00 93.31 78 ARG A N 1
ATOM 588 C CA . ARG A 1 78 ? -6.095 -2.277 16.097 1.00 93.31 78 ARG A CA 1
ATOM 589 C C . ARG A 1 78 ? -7.616 -2.109 15.962 1.00 93.31 78 ARG A C 1
ATOM 591 O O . ARG A 1 78 ? -8.181 -1.230 16.604 1.00 93.31 78 ARG A O 1
ATOM 598 N N . GLY A 1 79 ? -8.280 -2.909 15.124 1.00 92.06 79 GLY A N 1
ATOM 599 C CA . GLY A 1 79 ? -9.728 -2.854 14.903 1.00 92.06 79 GLY A CA 1
ATOM 600 C C . GLY A 1 79 ? -10.184 -1.743 13.950 1.00 92.06 79 GLY A C 1
ATOM 601 O O . GLY A 1 79 ? -11.373 -1.432 13.886 1.00 92.06 79 GLY A O 1
ATOM 602 N N . ILE A 1 80 ? -9.269 -1.120 13.201 1.00 93.81 80 ILE A N 1
ATOM 603 C CA . ILE A 1 80 ? -9.607 -0.054 12.252 1.00 93.81 80 ILE A CA 1
ATOM 604 C C . ILE A 1 80 ? -9.975 -0.681 10.905 1.00 93.81 80 ILE A C 1
ATOM 606 O O . ILE A 1 80 ? -9.162 -1.389 10.308 1.00 93.81 80 ILE A O 1
ATOM 610 N N . ARG A 1 81 ? -11.172 -0.363 10.384 1.00 91.75 81 ARG A N 1
ATOM 611 C CA . ARG A 1 81 ? -11.570 -0.717 9.008 1.00 91.75 81 ARG A CA 1
ATOM 612 C C . ARG A 1 81 ? -10.578 -0.099 8.027 1.00 91.75 81 ARG A C 1
ATOM 614 O O . ARG A 1 81 ? -10.557 1.119 7.855 1.00 91.75 81 ARG A O 1
ATOM 621 N N . THR A 1 82 ? -9.755 -0.947 7.427 1.00 91.50 82 THR A N 1
ATOM 622 C CA . THR A 1 82 ? -8.604 -0.540 6.627 1.00 91.50 82 THR A CA 1
ATOM 623 C C . THR A 1 82 ? -8.694 -1.193 5.258 1.00 91.50 82 THR A C 1
ATOM 625 O O . THR A 1 82 ? -8.889 -2.401 5.163 1.00 91.50 82 THR A O 1
ATOM 628 N N . GLY A 1 83 ? -8.552 -0.385 4.211 1.00 90.38 83 GLY A N 1
ATOM 629 C CA . GLY A 1 83 ? -8.357 -0.840 2.839 1.00 90.38 83 GLY A CA 1
ATOM 630 C C . GLY A 1 83 ? -6.972 -0.425 2.359 1.00 90.38 83 GLY A C 1
ATOM 631 O O . GLY A 1 83 ? -6.403 0.547 2.862 1.00 90.38 83 GLY A O 1
ATOM 632 N N . ILE A 1 84 ? -6.438 -1.159 1.392 1.00 90.06 84 ILE A N 1
ATOM 633 C CA . ILE A 1 84 ? -5.174 -0.841 0.737 1.00 90.06 84 ILE A CA 1
ATOM 634 C C . ILE A 1 84 ? -5.414 -0.814 -0.773 1.00 90.06 84 ILE A C 1
ATOM 636 O O . ILE A 1 84 ? -6.133 -1.658 -1.303 1.00 90.06 84 ILE A O 1
ATOM 640 N N . LEU A 1 85 ? -4.857 0.189 -1.444 1.00 88.00 85 LEU A N 1
ATOM 641 C CA . LEU A 1 85 ? -4.937 0.354 -2.890 1.00 88.00 85 LEU A CA 1
ATOM 642 C C . LEU A 1 85 ? -3.512 0.394 -3.428 1.00 88.00 85 LEU A C 1
ATOM 644 O O . LEU A 1 85 ? -2.717 1.218 -2.976 1.00 88.00 85 LEU A O 1
ATOM 648 N N . ASP A 1 86 ? -3.210 -0.492 -4.372 1.00 83.12 86 ASP A N 1
ATOM 649 C CA . ASP A 1 86 ? -1.940 -0.481 -5.087 1.00 83.12 86 ASP A CA 1
ATOM 650 C C . ASP A 1 86 ? -2.061 0.357 -6.359 1.00 83.12 86 ASP A C 1
ATOM 652 O O . ASP A 1 86 ? -3.014 0.202 -7.122 1.00 83.12 86 ASP A O 1
ATOM 656 N N . THR A 1 87 ? -1.097 1.242 -6.586 1.00 78.75 87 THR A N 1
ATOM 657 C CA . THR A 1 87 ? -0.967 2.004 -7.836 1.00 78.75 87 THR A CA 1
ATOM 658 C C . THR A 1 87 ? 0.414 1.821 -8.468 1.00 78.75 87 THR A C 1
ATOM 660 O O . THR A 1 87 ? 0.765 2.562 -9.388 1.00 78.75 87 THR A O 1
ATOM 663 N N . ASP A 1 88 ? 1.228 0.882 -7.975 1.00 73.25 88 ASP A N 1
ATOM 664 C CA . ASP A 1 88 ? 2.532 0.572 -8.557 1.00 73.25 88 ASP A CA 1
ATOM 665 C C . ASP A 1 88 ? 2.359 -0.345 -9.781 1.00 73.25 88 ASP A C 1
ATOM 667 O O . ASP A 1 88 ? 2.051 -1.525 -9.662 1.00 73.25 88 ASP A O 1
ATOM 671 N N . ILE A 1 89 ? 2.603 0.190 -10.980 1.00 65.50 89 ILE A N 1
ATOM 672 C CA . ILE A 1 89 ? 2.488 -0.557 -12.250 1.00 65.50 89 ILE A CA 1
ATOM 673 C C . ILE A 1 89 ? 3.663 -1.540 -12.462 1.00 65.50 89 ILE A C 1
ATOM 675 O O . ILE A 1 89 ? 3.529 -2.511 -13.200 1.00 65.50 89 ILE A O 1
ATOM 679 N N . PHE A 1 90 ? 4.817 -1.313 -11.820 1.00 56.19 90 PHE A N 1
ATOM 680 C CA . PHE A 1 90 ? 6.092 -1.970 -12.166 1.00 56.19 90 PHE A CA 1
ATOM 681 C C . PHE A 1 90 ? 6.789 -2.709 -10.999 1.00 56.19 90 PHE A C 1
ATOM 683 O O . PHE A 1 90 ? 8.009 -2.865 -11.022 1.00 56.19 90 PHE A O 1
ATOM 690 N N . GLY A 1 91 ? 6.068 -3.144 -9.956 1.00 57.31 91 GLY A N 1
ATOM 691 C CA . GLY A 1 91 ? 6.657 -3.817 -8.780 1.00 57.31 91 GLY A CA 1
ATOM 692 C C . GLY A 1 91 ? 5.937 -5.106 -8.355 1.00 57.31 91 GLY A C 1
ATOM 693 O O . GLY A 1 91 ? 4.849 -5.379 -8.859 1.00 57.31 91 GLY A O 1
ATOM 694 N N . PRO A 1 92 ? 6.512 -5.904 -7.423 1.00 57.44 92 PRO A N 1
ATOM 695 C CA . PRO A 1 92 ? 5.775 -6.975 -6.757 1.00 57.44 92 PRO A CA 1
ATOM 696 C C . PRO A 1 92 ? 4.597 -6.341 -6.018 1.00 57.44 92 PRO A C 1
ATOM 698 O O . PRO A 1 92 ? 4.769 -5.580 -5.062 1.00 57.44 92 PRO A O 1
ATOM 701 N N . SER A 1 93 ? 3.410 -6.598 -6.543 1.00 68.31 93 SER A N 1
ATOM 702 C CA . SER A 1 93 ? 2.201 -5.889 -6.174 1.00 68.31 93 SER A CA 1
ATOM 703 C C . SER A 1 93 ? 1.670 -6.388 -4.829 1.00 68.31 93 SER A C 1
ATOM 705 O O . SER A 1 93 ? 1.987 -7.489 -4.363 1.00 68.31 93 SER A O 1
ATOM 707 N N . ILE A 1 94 ? 0.864 -5.561 -4.168 1.00 76.25 94 ILE A N 1
ATOM 708 C CA . ILE A 1 94 ? 0.172 -5.906 -2.918 1.00 76.25 94 ILE A CA 1
ATOM 709 C C . ILE A 1 94 ? -0.501 -7.295 -2.965 1.00 76.25 94 ILE A C 1
ATOM 711 O O . ILE A 1 94 ? -0.381 -8.016 -1.971 1.00 76.25 94 ILE A O 1
ATOM 715 N N . PRO A 1 95 ? -1.143 -7.722 -4.075 1.00 75.56 95 PRO A N 1
ATOM 716 C CA . PRO A 1 95 ? -1.637 -9.087 -4.235 1.00 75.56 95 PRO A CA 1
ATOM 717 C C . PRO A 1 95 ? -0.596 -10.165 -3.930 1.00 75.56 95 PRO A C 1
ATOM 719 O O . PRO A 1 95 ? -0.876 -11.071 -3.150 1.00 75.56 95 PRO A O 1
ATOM 722 N N . THR A 1 96 ? 0.627 -10.026 -4.444 1.00 78.31 96 THR A N 1
ATOM 723 C CA . THR A 1 96 ? 1.721 -10.971 -4.189 1.00 78.31 96 THR A CA 1
ATOM 724 C C . THR A 1 96 ? 2.121 -10.989 -2.713 1.00 78.31 96 THR A C 1
ATOM 726 O O . THR A 1 96 ? 2.270 -12.058 -2.128 1.00 78.31 96 THR A O 1
ATOM 729 N N . LEU A 1 97 ? 2.254 -9.818 -2.077 1.00 77.12 97 LEU A N 1
ATOM 730 C CA . LEU A 1 97 ? 2.643 -9.715 -0.659 1.00 77.12 97 LEU A CA 1
ATOM 731 C C . LEU A 1 97 ? 1.585 -10.264 0.303 1.00 77.12 97 LEU A C 1
ATOM 733 O O . LEU A 1 97 ? 1.917 -10.747 1.384 1.00 77.12 97 LEU A O 1
ATOM 737 N N . LEU A 1 98 ? 0.315 -10.167 -0.076 1.00 80.62 98 LEU A N 1
ATOM 738 C CA . LEU A 1 98 ? -0.811 -10.684 0.697 1.00 80.62 98 LEU A CA 1
ATOM 739 C C . LEU A 1 98 ? -1.181 -12.128 0.305 1.00 80.62 98 LEU A C 1
ATOM 741 O O . LEU A 1 98 ? -2.141 -12.670 0.853 1.00 80.62 98 LEU A O 1
ATOM 745 N N . ASN A 1 99 ? -0.418 -12.746 -0.610 1.00 78.38 99 ASN A N 1
ATOM 746 C CA . ASN A 1 99 ? -0.687 -14.055 -1.209 1.00 78.38 99 ASN A CA 1
ATOM 747 C C . ASN A 1 99 ? -2.136 -14.189 -1.711 1.00 78.38 99 ASN A C 1
ATOM 749 O O . ASN A 1 99 ? -2.784 -15.217 -1.506 1.00 78.38 99 ASN A O 1
ATOM 753 N N . LEU A 1 100 ? -2.670 -13.115 -2.294 1.00 74.69 100 LEU A N 1
ATOM 754 C CA . LEU A 1 100 ? -4.024 -13.060 -2.831 1.00 74.69 100 LEU A CA 1
ATOM 755 C C . LEU A 1 100 ? -4.047 -13.747 -4.192 1.00 74.69 100 LEU A C 1
ATOM 757 O O . LEU A 1 100 ? -3.260 -13.412 -5.077 1.00 74.69 100 LEU A O 1
ATOM 761 N N . SER A 1 101 ? -4.967 -14.689 -4.358 1.00 66.25 101 SER A N 1
ATOM 762 C CA . SER A 1 101 ? -5.240 -15.359 -5.624 1.00 66.25 101 SER A CA 1
ATOM 763 C C . SER A 1 101 ? -6.612 -14.941 -6.161 1.00 66.25 101 SER A C 1
ATOM 765 O O . SER A 1 101 ? -7.559 -14.741 -5.402 1.00 66.25 101 SER A O 1
ATOM 767 N N . GLY A 1 102 ? -6.708 -14.797 -7.485 1.00 63.56 102 GLY A N 1
ATOM 768 C CA . GLY A 1 102 ? -7.916 -14.357 -8.188 1.00 63.56 102 GLY A CA 1
ATOM 769 C C . GLY A 1 102 ? -7.803 -12.947 -8.770 1.00 63.56 102 GLY A C 1
ATOM 770 O O . GLY A 1 102 ? -7.052 -12.107 -8.279 1.00 63.56 102 GLY A O 1
ATOM 771 N N . GLU A 1 103 ? -8.549 -12.692 -9.844 1.00 57.06 103 GLU A N 1
ATOM 772 C CA . GLU A 1 103 ? -8.691 -11.348 -10.400 1.00 57.06 103 GLU A CA 1
ATOM 773 C C . GLU A 1 103 ? -9.708 -10.546 -9.582 1.00 57.06 103 GLU A C 1
ATOM 775 O O . GLU A 1 103 ? -10.736 -11.098 -9.165 1.00 57.06 103 GLU A O 1
ATOM 780 N N . PRO A 1 104 ? -9.462 -9.246 -9.347 1.00 59.44 104 PRO A N 1
ATOM 781 C CA . PRO A 1 104 ? -10.465 -8.397 -8.741 1.00 59.44 104 PRO A CA 1
ATOM 782 C C . PRO A 1 104 ? -11.665 -8.330 -9.691 1.00 59.44 104 PRO A C 1
ATOM 784 O O . PRO A 1 104 ? -11.575 -7.775 -10.786 1.00 59.44 104 PRO A O 1
ATOM 787 N N . ARG A 1 105 ? -12.789 -8.934 -9.294 1.00 55.47 105 ARG A N 1
ATOM 788 C CA . ARG A 1 105 ? -14.030 -8.829 -10.064 1.00 55.47 105 ARG A CA 1
ATOM 789 C C . ARG A 1 105 ? -14.448 -7.366 -10.076 1.00 55.47 105 ARG A C 1
ATOM 791 O O . ARG A 1 105 ? -14.459 -6.729 -9.031 1.00 55.47 105 ARG A O 1
ATOM 798 N N . LEU A 1 106 ? -14.732 -6.829 -11.251 1.00 51.56 106 LEU A N 1
ATOM 799 C CA . LEU A 1 106 ? -15.352 -5.522 -11.407 1.00 51.56 106 LEU A CA 1
ATOM 800 C C . LEU A 1 106 ? -16.860 -5.761 -11.444 1.00 51.56 106 LEU A C 1
ATOM 802 O O . LEU A 1 106 ? -17.352 -6.298 -12.431 1.00 51.56 106 LEU A O 1
ATOM 806 N N . ASP A 1 107 ? -17.575 -5.397 -10.381 1.00 52.94 107 ASP A N 1
ATOM 807 C CA . ASP A 1 107 ? -19.027 -5.234 -10.472 1.00 52.94 107 ASP A CA 1
ATOM 808 C C . ASP A 1 107 ? -19.311 -3.810 -10.978 1.00 52.94 107 ASP A C 1
ATOM 810 O O . ASP A 1 107 ? -18.528 -2.894 -10.707 1.00 52.94 107 ASP A O 1
ATOM 814 N N . ASP A 1 108 ? -20.439 -3.593 -11.664 1.00 56.41 108 ASP A N 1
ATOM 815 C CA . ASP A 1 108 ? -20.814 -2.336 -12.354 1.00 56.41 108 ASP A CA 1
ATOM 816 C C . ASP A 1 108 ? -20.748 -1.050 -11.491 1.00 56.41 108 ASP A C 1
ATOM 818 O O . ASP A 1 108 ? -20.861 0.065 -12.002 1.00 56.41 108 ASP A O 1
ATOM 822 N N . SER A 1 109 ? -20.556 -1.176 -10.172 1.00 57.47 109 SER A N 1
ATOM 823 C CA . SER A 1 109 ? -20.501 -0.069 -9.211 1.00 57.47 109 SER A CA 1
ATOM 824 C C . SER A 1 109 ? -19.226 0.013 -8.356 1.00 57.47 109 SER A C 1
ATOM 826 O O . SER A 1 109 ? -18.953 1.092 -7.818 1.00 57.47 109 SER A O 1
ATOM 828 N N . ALA A 1 110 ? -18.434 -1.061 -8.214 1.00 53.53 110 ALA A N 1
ATOM 829 C CA . ALA A 1 110 ? -17.223 -1.070 -7.382 1.00 53.53 110 ALA A CA 1
ATOM 830 C C . ALA A 1 110 ? -16.341 -2.314 -7.600 1.00 53.53 110 ALA A C 1
ATOM 832 O O . ALA A 1 110 ? -16.809 -3.361 -8.032 1.00 53.53 110 ALA A O 1
ATOM 833 N N . LEU A 1 111 ? -15.067 -2.202 -7.206 1.00 53.22 111 LEU A N 1
ATOM 834 C CA . LEU A 1 111 ? -14.153 -3.331 -6.997 1.00 53.22 111 LEU A CA 1
ATOM 835 C C . LEU A 1 111 ? -14.422 -3.957 -5.614 1.00 53.22 111 LEU A C 1
ATOM 837 O O . LEU A 1 111 ? -14.017 -3.359 -4.609 1.00 53.22 111 LEU A O 1
ATOM 841 N N . PRO A 1 112 ? -15.092 -5.120 -5.508 1.00 57.06 112 PRO A N 1
ATOM 842 C CA . PRO A 1 112 ? -15.123 -5.911 -4.287 1.00 57.06 112 PRO A CA 1
ATOM 843 C C . PRO A 1 112 ? -13.705 -6.204 -3.762 1.00 57.06 112 PRO A C 1
ATOM 845 O O . PRO A 1 112 ? -12.801 -6.524 -4.538 1.00 57.06 112 PRO A O 1
ATOM 848 N N . PRO A 1 113 ? -13.483 -6.106 -2.438 1.00 57.78 113 PRO A N 1
ATOM 849 C CA . PRO A 1 113 ? -12.192 -6.417 -1.840 1.00 57.78 113 PRO A CA 1
ATOM 850 C C . PRO A 1 113 ? -11.875 -7.909 -1.986 1.00 57.78 113 PRO A C 1
ATOM 852 O O . PRO A 1 113 ? -12.720 -8.761 -1.711 1.00 57.78 113 PRO A O 1
ATOM 855 N N . ILE A 1 114 ? -10.635 -8.227 -2.363 1.00 60.84 114 ILE A N 1
ATOM 856 C CA . ILE A 1 114 ? -10.162 -9.614 -2.389 1.00 60.84 114 ILE A CA 1
ATOM 857 C C . ILE A 1 114 ? -9.977 -10.085 -0.934 1.00 60.84 114 ILE A C 1
ATOM 859 O O . ILE A 1 114 ? -9.301 -9.398 -0.157 1.00 60.84 114 ILE A O 1
ATOM 863 N N . PRO A 1 115 ? -10.577 -11.221 -0.530 1.00 58.47 115 PRO A N 1
ATOM 864 C CA . PRO A 1 115 ? -10.421 -11.740 0.823 1.00 58.47 115 PRO A CA 1
ATOM 865 C C . PRO A 1 115 ? -8.960 -12.147 1.078 1.00 58.47 11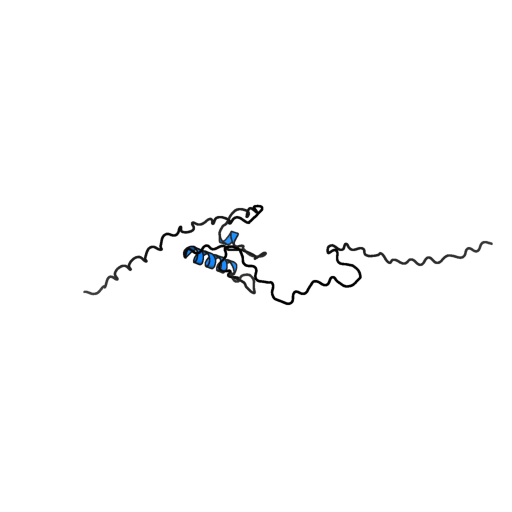5 PRO A C 1
ATOM 867 O O . PRO A 1 115 ? -8.357 -12.792 0.221 1.00 58.47 115 PRO A O 1
ATOM 870 N N . PRO A 1 116 ? -8.367 -11.801 2.237 1.00 59.31 116 PRO A N 1
ATOM 871 C CA . PRO A 1 116 ? -7.009 -12.216 2.554 1.00 59.31 116 PRO A CA 1
ATOM 872 C C . PRO A 1 116 ? -6.912 -13.719 2.791 1.00 59.31 116 PRO A C 1
ATOM 874 O O . PRO A 1 116 ? -7.762 -14.321 3.443 1.00 59.31 116 PRO A O 1
ATOM 877 N N . SER A 1 117 ? -5.813 -14.299 2.317 1.00 57.88 117 SER A N 1
ATOM 878 C CA . SER A 1 117 ? -5.496 -15.726 2.449 1.00 57.88 117 SER A CA 1
ATOM 879 C C . SER A 1 117 ? -5.059 -16.124 3.863 1.00 57.88 117 SER A C 1
ATOM 881 O O . SER A 1 117 ? -4.942 -17.308 4.167 1.00 57.88 117 SER A O 1
ATOM 883 N N . TYR A 1 118 ? -4.802 -15.147 4.738 1.00 60.69 118 TYR A N 1
ATOM 884 C CA . TYR A 1 118 ? -4.469 -15.362 6.143 1.00 60.69 118 TYR A CA 1
ATOM 885 C C . TYR A 1 118 ? -5.630 -14.932 7.050 1.00 60.69 118 TYR A C 1
ATOM 887 O O . TYR A 1 118 ? -6.345 -13.976 6.731 1.00 60.69 118 TYR A O 1
ATOM 895 N N . PRO A 1 119 ? -5.817 -15.594 8.207 1.00 53.34 119 PRO A N 1
ATOM 896 C CA . PRO A 1 119 ? -6.885 -15.244 9.129 1.00 53.34 119 PRO A CA 1
ATOM 897 C C . PRO A 1 119 ? -6.689 -13.812 9.639 1.00 53.34 119 PRO A C 1
ATOM 899 O O . PRO A 1 119 ? -5.730 -13.515 10.355 1.00 53.34 119 PRO A O 1
ATOM 902 N N . ILE A 1 120 ? -7.616 -12.915 9.290 1.00 58.25 120 ILE A N 1
ATOM 903 C CA . ILE A 1 120 ? -7.759 -11.648 10.008 1.00 58.25 120 ILE A CA 1
ATOM 904 C C . ILE A 1 120 ? -8.228 -12.024 11.415 1.00 58.25 120 ILE A C 1
ATOM 906 O O . ILE A 1 120 ? -9.265 -12.689 11.530 1.00 58.25 120 ILE A O 1
ATOM 910 N N . PRO A 1 121 ? -7.515 -11.625 12.483 1.00 51.41 121 PRO A N 1
ATOM 911 C CA . PRO A 1 121 ? -8.014 -11.818 13.831 1.00 51.41 121 PRO A CA 1
ATOM 912 C C . PRO A 1 121 ? -9.391 -11.161 13.908 1.00 51.41 121 PRO A C 1
ATOM 914 O O . PRO A 1 121 ? -9.510 -9.939 13.789 1.00 51.41 121 PRO A O 1
ATOM 917 N N . LYS A 1 122 ? -10.446 -11.968 14.078 1.00 50.88 122 LYS A N 1
ATOM 918 C CA . LYS A 1 122 ? -11.719 -11.439 14.570 1.00 50.88 122 LYS A CA 1
ATOM 919 C C . LYS A 1 122 ? -11.371 -10.717 15.862 1.00 50.88 122 LYS A C 1
ATOM 921 O O . LYS A 1 122 ? -10.570 -11.241 16.632 1.00 50.88 122 LYS A O 1
ATOM 926 N N . SER A 1 123 ? -11.892 -9.511 16.048 1.00 49.34 123 SER A N 1
ATOM 927 C CA . SER A 1 123 ? -11.626 -8.664 17.207 1.00 49.34 123 SER A CA 1
ATOM 928 C C . SER A 1 123 ? -12.032 -9.366 18.509 1.00 49.34 123 SER A C 1
ATOM 930 O O . SER A 1 123 ? -13.091 -9.098 19.065 1.00 49.34 123 SER A O 1
ATOM 932 N N . HIS A 1 124 ? -11.203 -10.284 18.990 1.00 44.47 124 HIS A N 1
ATOM 933 C CA . HIS A 1 124 ? -11.097 -10.584 20.399 1.00 44.47 124 HIS A CA 1
ATOM 934 C C . HIS A 1 124 ? -10.266 -9.452 21.011 1.00 44.47 124 HIS A C 1
ATOM 936 O O . HIS A 1 124 ? -9.269 -9.043 20.402 1.00 44.47 124 HIS A O 1
ATOM 942 N N . PRO A 1 125 ? -10.664 -8.911 22.178 1.00 46.69 125 PRO A N 1
ATOM 943 C CA . PRO A 1 125 ? -9.779 -8.045 22.939 1.00 46.69 125 PRO A CA 1
ATOM 944 C C . PRO A 1 125 ? -8.454 -8.788 23.095 1.00 46.69 125 PRO A C 1
ATOM 946 O O . PRO A 1 125 ? -8.464 -9.980 23.402 1.00 46.69 125 PRO A O 1
ATOM 949 N N . LEU A 1 126 ? -7.341 -8.104 22.817 1.00 49.88 126 LEU A N 1
ATOM 950 C CA . LEU A 1 126 ? -6.003 -8.632 23.064 1.00 49.88 126 LEU A CA 1
ATOM 951 C C . LEU A 1 126 ? -6.012 -9.287 24.445 1.00 49.88 126 LEU A C 1
ATOM 953 O O . LEU A 1 126 ? -6.312 -8.614 25.434 1.00 49.88 126 LEU A O 1
ATOM 957 N N . SER A 1 127 ? -5.740 -10.591 24.502 1.00 50.19 127 SER A N 1
ATOM 958 C CA . SER A 1 127 ? -5.514 -11.270 25.770 1.00 50.19 127 SER A CA 1
ATOM 959 C C . SER A 1 127 ? -4.468 -10.446 26.523 1.00 50.19 127 SER A C 1
ATOM 961 O O . SER A 1 127 ? -3.463 -10.069 25.904 1.00 50.19 127 SER A O 1
ATOM 963 N N . PRO A 1 128 ? -4.690 -10.099 27.803 1.00 49.94 128 PRO A N 1
ATOM 964 C CA . PRO A 1 128 ? -3.686 -9.369 28.558 1.00 49.94 128 PRO A CA 1
ATOM 965 C C . PRO A 1 128 ? -2.358 -10.136 28.494 1.00 49.94 128 PRO A C 1
ATOM 967 O O . PRO A 1 128 ? -2.375 -11.371 28.423 1.00 49.94 128 PRO A O 1
ATOM 970 N N . PRO A 1 129 ? -1.213 -9.429 28.470 1.00 48.22 129 PRO A N 1
ATOM 971 C CA . PRO A 1 129 ? 0.086 -10.085 28.468 1.00 48.22 129 PRO A CA 1
ATOM 972 C C . PRO A 1 129 ? 0.143 -11.069 29.638 1.00 48.22 129 PRO A C 1
ATOM 974 O O . PRO A 1 129 ? -0.211 -10.707 30.763 1.00 48.22 129 PRO A O 1
ATOM 977 N N . SER A 1 130 ? 0.539 -12.315 29.362 1.00 61.06 130 SER A N 1
ATOM 978 C CA . SER A 1 130 ? 0.692 -13.339 30.394 1.00 61.06 130 SER A CA 1
ATOM 979 C C . SER A 1 130 ? 1.549 -12.778 31.532 1.00 61.06 130 SER A C 1
ATOM 981 O O . SER A 1 130 ? 2.588 -12.175 31.239 1.00 61.06 130 SER A O 1
ATOM 983 N N . PRO A 1 131 ? 1.148 -12.943 32.807 1.00 56.75 131 PRO A N 1
ATOM 984 C CA . PRO A 1 131 ? 1.960 -12.475 33.918 1.00 56.75 131 PRO A CA 1
ATOM 985 C C . PRO A 1 131 ? 3.350 -13.100 33.794 1.00 56.75 131 PRO A C 1
ATOM 987 O O . PRO A 1 131 ? 3.484 -14.310 33.602 1.00 56.75 131 PRO A O 1
ATOM 990 N N . SER A 1 132 ? 4.381 -12.254 33.830 1.00 62.41 132 SER A N 1
ATOM 991 C CA . SER A 1 132 ? 5.777 -12.681 33.809 1.00 62.41 132 SER A CA 1
ATOM 992 C C . SER A 1 132 ? 5.984 -13.752 34.876 1.00 62.41 132 SER A C 1
ATOM 994 O O . SER A 1 132 ? 5.654 -13.513 36.039 1.00 62.41 132 SER A O 1
ATOM 996 N N . LEU A 1 133 ? 6.507 -14.922 34.480 1.00 64.88 133 LEU A N 1
ATOM 997 C CA . LEU A 1 133 ? 6.864 -15.979 35.426 1.00 64.88 133 LEU A CA 1
ATOM 998 C C . LEU A 1 133 ? 7.723 -15.376 36.550 1.00 64.88 133 LEU A C 1
ATOM 1000 O O . LEU A 1 133 ? 8.626 -14.588 36.245 1.00 64.88 133 LEU A O 1
ATOM 1004 N N . PRO A 1 134 ? 7.480 -15.734 37.823 1.00 53.22 134 PRO A N 1
ATOM 1005 C CA . PRO A 1 134 ? 8.293 -15.236 38.919 1.00 53.22 134 PRO A CA 1
ATOM 1006 C C . PRO A 1 134 ? 9.754 -15.613 38.667 1.00 53.22 134 PRO A C 1
ATOM 1008 O O . PRO A 1 134 ? 10.087 -16.789 38.499 1.00 53.22 134 PRO A O 1
ATOM 1011 N N . GLN A 1 135 ? 10.615 -14.593 38.611 1.00 58.84 135 GLN A N 1
ATOM 1012 C CA . GLN A 1 135 ? 12.064 -14.755 38.626 1.00 58.84 135 GLN A CA 1
ATOM 1013 C C . GLN A 1 135 ? 12.397 -15.564 39.879 1.00 58.84 135 GLN A C 1
ATOM 1015 O O . GLN A 1 135 ? 12.158 -15.126 41.006 1.00 58.84 135 GLN A O 1
ATOM 1020 N N . ARG A 1 136 ? 12.858 -16.799 39.680 1.00 56.53 136 ARG A N 1
ATOM 1021 C CA . ARG A 1 136 ? 13.293 -17.670 40.766 1.00 56.53 136 ARG A CA 1
ATOM 1022 C C . ARG A 1 136 ? 14.568 -17.037 41.323 1.00 56.53 136 ARG A C 1
ATOM 1024 O O . ARG A 1 136 ? 15.620 -17.154 40.706 1.00 56.53 136 ARG A O 1
ATOM 1031 N N . ASN A 1 137 ? 14.459 -16.321 42.441 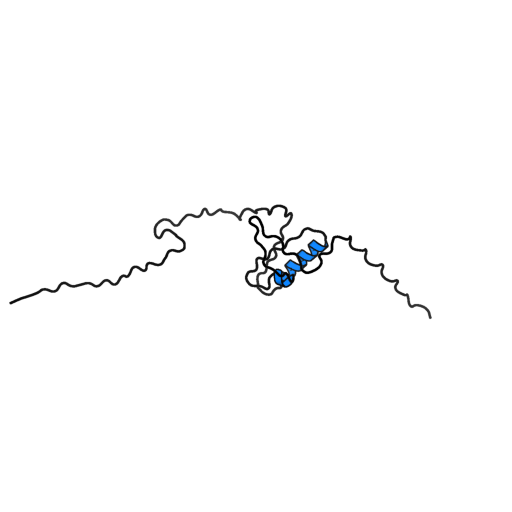1.00 48.47 137 ASN A N 1
ATOM 1032 C CA . ASN A 1 137 ? 15.619 -15.793 43.149 1.00 48.47 137 ASN A CA 1
ATOM 1033 C C . ASN A 1 137 ? 16.466 -16.978 43.620 1.00 48.47 137 ASN A C 1
ATOM 1035 O O . ASN A 1 137 ? 16.132 -17.642 44.598 1.00 48.47 137 ASN A O 1
ATOM 1039 N N . THR A 1 138 ? 17.550 -17.263 42.908 1.00 62.34 138 THR A N 1
ATOM 1040 C CA . THR A 1 138 ? 18.608 -18.151 43.381 1.00 62.34 138 THR A CA 1
ATOM 1041 C C . THR A 1 138 ? 19.472 -17.382 44.371 1.00 62.34 138 THR A C 1
ATOM 1043 O O . THR A 1 138 ? 20.475 -16.783 43.992 1.00 62.34 138 THR A O 1
ATOM 1046 N N . HIS A 1 139 ? 19.067 -17.386 45.638 1.00 59.22 139 HIS A N 1
ATOM 1047 C CA . HIS A 1 139 ? 19.952 -17.107 46.763 1.00 59.22 139 HIS A CA 1
ATOM 1048 C C . HIS A 1 139 ? 19.660 -18.098 47.894 1.00 59.22 139 HIS A C 1
ATOM 1050 O O . HIS A 1 139 ? 18.495 -18.355 48.186 1.00 59.22 139 HIS A O 1
ATOM 1056 N N . GLN A 1 140 ? 20.746 -18.562 48.527 1.00 49.59 140 GLN A N 1
ATOM 1057 C CA . GLN A 1 140 ? 20.904 -19.665 49.495 1.00 49.59 140 GLN A CA 1
ATOM 1058 C C . GLN A 1 140 ? 21.141 -21.012 48.797 1.00 49.59 140 GLN A C 1
ATOM 1060 O O . GLN A 1 140 ? 20.297 -21.469 48.036 1.00 49.59 140 GLN A O 1
ATOM 1065 N N . THR A 1 141 ? 22.293 -21.666 48.945 1.00 49.50 141 THR A N 1
ATOM 1066 C CA . THR A 1 141 ? 23.310 -21.678 50.025 1.00 49.50 141 THR A CA 1
ATOM 1067 C C . THR A 1 141 ? 24.733 -21.607 49.496 1.00 49.50 141 THR A C 1
ATOM 1069 O O . THR A 1 141 ? 24.977 -22.233 48.442 1.00 49.50 141 THR A O 1
#